Protein AF-A0A5S3SA98-F1 (afdb_monomer)

Solvent-accessible surface area (backbone atoms only — not comparable to full-atom values): 4426 Å² total; per-residue (Å²): 111,70,68,60,43,53,51,48,35,69,77,44,75,84,42,58,69,53,31,52,54,42,37,51,49,52,52,52,45,36,73,73,63,78,46,85,67,62,37,72,63,32,30,54,27,43,58,45,52,74,73,45,92,62,53,71,72,54,45,55,54,48,53,55,50,52,51,54,31,55,78,67,69,52,68,42,126

Structure (mmCIF, N/CA/C/O backbone):
data_AF-A0A5S3SA98-F1
#
_entry.id   AF-A0A5S3SA98-F1
#
loop_
_atom_site.group_PDB
_atom_site.id
_atom_site.type_symbol
_atom_site.label_atom_id
_atom_site.label_alt_id
_atom_site.label_comp_id
_atom_site.label_asym_id
_atom_site.label_entity_id
_atom_site.label_seq_id
_atom_site.pdbx_PDB_ins_code
_atom_site.Cartn_x
_atom_site.Cartn_y
_atom_site.Cartn_z
_atom_site.occupancy
_atom_site.B_iso_or_equiv
_atom_site.auth_seq_id
_atom_site.auth_comp_id
_atom_site.auth_asym_id
_atom_site.auth_atom_id
_a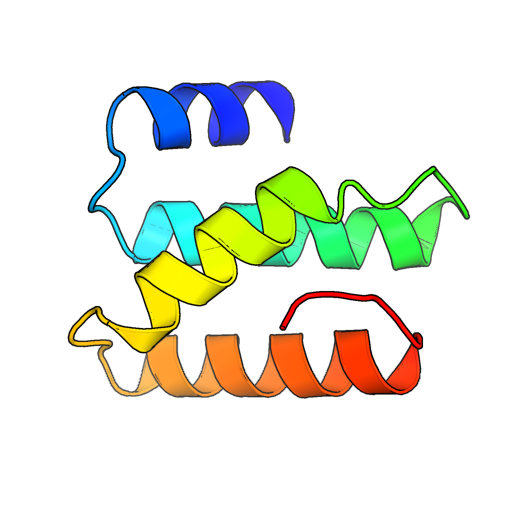tom_site.pdbx_PDB_model_num
ATOM 1 N N . ASP A 1 1 ? 9.641 8.504 4.939 1.00 66.69 1 ASP A N 1
ATOM 2 C CA . ASP A 1 1 ? 9.235 9.781 4.337 1.00 66.69 1 ASP A CA 1
ATOM 3 C C . ASP A 1 1 ? 8.296 9.574 3.158 1.00 66.69 1 ASP A C 1
ATOM 5 O O . ASP A 1 1 ? 8.684 8.926 2.191 1.00 66.69 1 ASP A O 1
ATOM 9 N N . ILE A 1 2 ? 7.048 10.043 3.239 1.00 77.69 2 ILE A N 1
ATOM 10 C CA . ILE A 1 2 ? 6.064 9.834 2.155 1.00 77.69 2 ILE A CA 1
ATOM 11 C C . ILE A 1 2 ? 6.461 10.584 0.897 1.00 77.69 2 ILE A C 1
ATOM 13 O O . ILE A 1 2 ? 6.218 10.092 -0.202 1.00 77.69 2 ILE A O 1
ATOM 17 N N . GLU A 1 3 ? 7.089 11.744 1.043 1.00 80.69 3 GLU A N 1
ATOM 18 C CA . GLU A 1 3 ? 7.501 12.566 -0.089 1.00 80.69 3 GLU A CA 1
ATOM 19 C C . GLU A 1 3 ? 8.597 11.871 -0.898 1.00 80.69 3 GLU A C 1
ATOM 21 O O . GLU A 1 3 ? 8.501 11.792 -2.122 1.00 80.69 3 GLU A O 1
ATOM 26 N N . ALA A 1 4 ? 9.573 11.257 -0.225 1.00 80.00 4 ALA A N 1
ATOM 27 C CA . ALA A 1 4 ? 10.608 10.457 -0.877 1.00 80.00 4 ALA A CA 1
ATOM 28 C C . ALA A 1 4 ? 10.028 9.222 -1.592 1.00 80.00 4 ALA A C 1
ATOM 30 O O . ALA A 1 4 ? 10.376 8.951 -2.740 1.00 80.00 4 ALA A O 1
ATOM 31 N N . ILE A 1 5 ? 9.096 8.499 -0.957 1.00 78.19 5 ILE A N 1
ATOM 32 C CA . ILE A 1 5 ? 8.462 7.314 -1.564 1.00 78.19 5 ILE A CA 1
ATOM 33 C C . ILE A 1 5 ? 7.539 7.724 -2.726 1.00 78.19 5 ILE A C 1
ATOM 35 O O . ILE A 1 5 ? 7.494 7.044 -3.748 1.00 78.19 5 ILE A O 1
ATOM 39 N N . SER A 1 6 ? 6.846 8.860 -2.618 1.00 79.62 6 SER A N 1
ATOM 40 C CA . SER A 1 6 ? 6.002 9.409 -3.688 1.00 79.62 6 SER A CA 1
ATOM 41 C C . SER A 1 6 ? 6.829 9.828 -4.902 1.00 79.62 6 SER A C 1
ATOM 43 O O . SER A 1 6 ? 6.417 9.594 -6.038 1.00 79.62 6 SER A O 1
ATOM 45 N N . GLN A 1 7 ? 8.006 10.417 -4.680 1.00 81.56 7 GLN A N 1
ATOM 46 C CA . GLN A 1 7 ? 8.958 10.724 -5.747 1.00 81.56 7 GLN A CA 1
ATOM 47 C C . GLN A 1 7 ? 9.521 9.446 -6.377 1.00 81.56 7 GLN A C 1
ATOM 49 O O . GLN A 1 7 ? 9.497 9.313 -7.600 1.00 81.56 7 GLN A O 1
ATOM 54 N N . ALA A 1 8 ? 9.923 8.464 -5.566 1.00 79.94 8 ALA A N 1
ATOM 55 C CA . ALA A 1 8 ? 10.377 7.166 -6.059 1.00 79.94 8 ALA A CA 1
ATOM 56 C C . ALA A 1 8 ? 9.297 6.457 -6.893 1.00 79.94 8 ALA A C 1
ATOM 58 O O . ALA A 1 8 ? 9.603 5.900 -7.941 1.00 79.94 8 ALA A O 1
ATOM 59 N N . PHE A 1 9 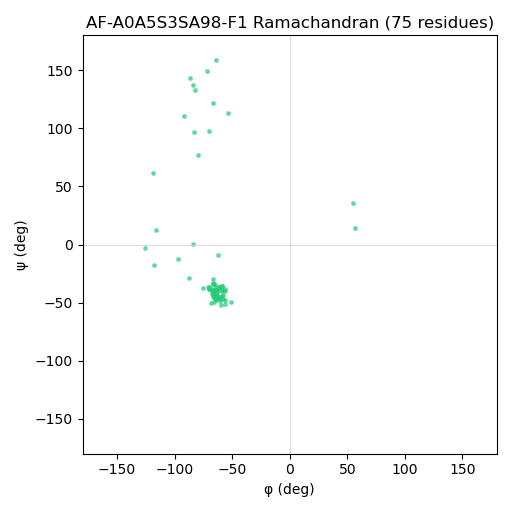? 8.026 6.538 -6.492 1.00 81.81 9 PHE A N 1
ATOM 60 C CA . PHE A 1 9 ? 6.904 5.981 -7.249 1.00 81.81 9 PHE A CA 1
ATOM 61 C C . PHE A 1 9 ? 6.690 6.680 -8.599 1.00 81.81 9 PHE A C 1
ATOM 63 O O . PHE A 1 9 ? 6.342 6.024 -9.577 1.00 81.81 9 PHE A O 1
ATOM 70 N N . ARG A 1 10 ? 6.940 7.995 -8.694 1.00 81.25 10 ARG A N 1
ATOM 71 C CA . ARG A 1 10 ? 6.901 8.715 -9.981 1.00 81.25 10 ARG A CA 1
ATOM 72 C C . ARG A 1 10 ? 8.021 8.275 -10.920 1.00 81.25 10 ARG A C 1
ATOM 74 O O . ARG A 1 10 ? 7.779 8.136 -12.113 1.00 81.25 10 ARG A O 1
ATOM 81 N N . VAL A 1 11 ? 9.221 8.045 -10.390 1.00 78.69 11 VAL A N 1
ATOM 82 C CA . VAL A 1 11 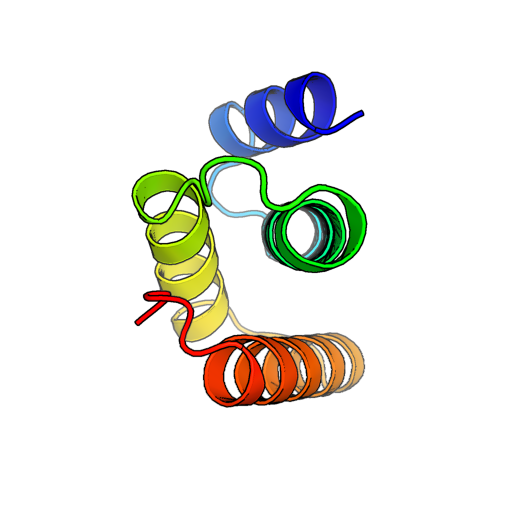? 10.384 7.601 -11.178 1.00 78.69 11 VAL A CA 1
ATOM 83 C C . VAL A 1 11 ? 10.265 6.119 -11.560 1.00 78.69 11 VAL A C 1
ATOM 85 O O . VAL A 1 11 ? 10.593 5.732 -12.677 1.00 78.69 11 VAL A O 1
ATOM 88 N N . MET A 1 12 ? 9.740 5.285 -10.659 1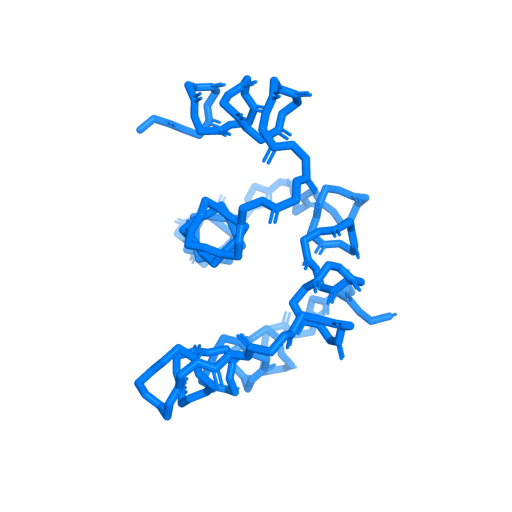.00 75.00 12 MET A N 1
ATOM 89 C CA . MET A 1 12 ? 9.608 3.832 -10.805 1.00 75.00 12 MET A CA 1
ATOM 90 C C . MET A 1 12 ? 8.141 3.386 -10.755 1.00 75.00 12 MET A C 1
ATOM 92 O O . MET A 1 12 ? 7.725 2.591 -9.912 1.00 75.00 12 MET A O 1
ATOM 96 N N . GLN A 1 13 ? 7.360 3.873 -11.717 1.00 68.50 13 GLN A N 1
ATOM 97 C CA . GLN A 1 13 ? 5.904 3.680 -11.812 1.00 68.50 13 GLN A CA 1
ATOM 98 C C . GLN A 1 13 ? 5.414 2.228 -11.976 1.00 68.50 13 GLN A C 1
ATOM 100 O O . GLN A 1 13 ? 4.213 1.987 -11.903 1.00 68.50 13 GLN A O 1
ATOM 105 N N . ASN A 1 14 ? 6.314 1.266 -12.209 1.00 77.06 14 ASN A N 1
ATOM 106 C CA . ASN A 1 14 ? 5.985 -0.153 -12.390 1.00 77.06 14 ASN A CA 1
ATOM 107 C C . ASN A 1 14 ? 6.574 -1.055 -11.295 1.00 77.06 14 ASN A C 1
ATOM 109 O O . ASN A 1 14 ? 6.582 -2.271 -11.459 1.00 77.06 14 ASN A O 1
ATOM 113 N N . ASN A 1 15 ? 7.084 -0.487 -10.197 1.00 87.31 15 ASN A N 1
ATOM 114 C CA . ASN A 1 15 ? 7.646 -1.271 -9.099 1.00 87.31 15 ASN A CA 1
ATOM 115 C C . ASN A 1 15 ? 6.571 -1.569 -8.030 1.00 87.31 15 ASN A C 1
ATOM 117 O O . ASN A 1 15 ? 6.169 -0.649 -7.304 1.00 87.31 15 ASN A O 1
ATOM 121 N N . PRO A 1 16 ? 6.121 -2.832 -7.883 1.00 88.25 16 PRO A N 1
ATOM 122 C CA . PRO A 1 16 ? 5.064 -3.182 -6.936 1.00 88.25 16 PRO A CA 1
ATOM 123 C C . PRO A 1 16 ? 5.484 -2.960 -5.478 1.00 88.25 16 PRO A C 1
ATOM 125 O O . PRO A 1 16 ? 4.692 -2.484 -4.670 1.00 88.25 16 PRO A O 1
ATOM 128 N N . SER A 1 17 ? 6.756 -3.196 -5.144 1.00 89.81 17 SER A N 1
ATOM 129 C CA . SER A 1 17 ? 7.290 -2.992 -3.792 1.00 89.81 17 SER A CA 1
ATOM 130 C C . SER A 1 17 ? 7.207 -1.527 -3.355 1.00 89.81 17 SER A C 1
ATOM 132 O O . SER A 1 17 ? 6.857 -1.231 -2.211 1.00 89.81 17 SER A O 1
ATOM 134 N N . ILE A 1 18 ? 7.495 -0.591 -4.268 1.00 89.69 18 ILE A N 1
ATOM 135 C CA . ILE A 1 18 ? 7.397 0.850 -3.986 1.00 89.69 18 ILE A CA 1
ATOM 136 C C . ILE A 1 18 ? 5.932 1.245 -3.783 1.00 89.69 18 ILE A C 1
ATOM 138 O O . ILE A 1 18 ? 5.618 1.968 -2.840 1.00 89.69 18 ILE A O 1
ATOM 142 N N . ALA A 1 19 ? 5.030 0.727 -4.615 1.00 91.25 19 ALA A N 1
ATOM 143 C CA . ALA A 1 19 ? 3.600 1.003 -4.517 1.00 91.25 19 ALA A CA 1
ATOM 144 C C . ALA A 1 19 ? 2.969 0.455 -3.234 1.00 91.25 19 ALA A C 1
ATOM 146 O O . ALA A 1 19 ? 2.170 1.146 -2.606 1.00 91.25 19 ALA A O 1
ATOM 147 N N . LEU A 1 20 ? 3.365 -0.746 -2.807 1.00 91.69 20 LEU A N 1
ATOM 148 C CA . LEU A 1 20 ? 2.959 -1.340 -1.530 1.00 91.69 20 LEU A CA 1
ATOM 149 C C . LEU A 1 20 ? 3.394 -0.482 -0.348 1.00 91.69 20 LEU A C 1
ATOM 151 O O . LEU A 1 20 ? 2.593 -0.178 0.537 1.00 91.69 20 LEU A O 1
ATOM 155 N N . ASN A 1 21 ? 4.659 -0.066 -0.342 1.00 92.06 21 ASN A N 1
ATOM 156 C CA . ASN A 1 21 ? 5.194 0.770 0.726 1.00 92.06 21 ASN A CA 1
ATOM 157 C C . ASN A 1 21 ? 4.525 2.150 0.751 1.00 92.06 21 ASN A C 1
ATOM 159 O O . ASN A 1 21 ? 4.216 2.662 1.829 1.00 92.06 21 ASN A O 1
ATOM 163 N N . LEU A 1 22 ? 4.244 2.727 -0.420 1.00 91.00 22 LEU A N 1
ATOM 164 C CA . LEU A 1 22 ? 3.536 3.998 -0.532 1.00 91.00 22 LEU A CA 1
ATOM 165 C C . LEU A 1 22 ? 2.095 3.886 -0.029 1.00 91.00 22 LEU A C 1
ATOM 167 O O . LEU A 1 22 ? 1.686 4.681 0.816 1.00 91.00 22 LEU A O 1
ATOM 171 N N . LEU A 1 23 ? 1.354 2.872 -0.482 1.00 91.31 23 LEU A N 1
ATOM 172 C CA . LEU A 1 23 ? -0.017 2.614 -0.046 1.00 91.31 23 LEU A CA 1
ATOM 173 C C . LEU A 1 23 ? -0.082 2.396 1.469 1.00 91.31 23 LEU A C 1
ATOM 175 O O . LEU A 1 23 ? -0.910 3.009 2.141 1.00 91.31 23 LEU A O 1
ATOM 179 N N . LYS A 1 24 ? 0.846 1.609 2.028 1.00 91.88 24 LYS A N 1
ATOM 180 C CA . LYS A 1 24 ? 0.965 1.419 3.479 1.00 91.88 24 LYS A CA 1
ATOM 181 C C . LYS A 1 24 ? 1.152 2.742 4.210 1.00 91.88 24 LYS A C 1
ATOM 183 O O . LYS A 1 24 ? 0.490 2.977 5.216 1.00 91.88 24 LYS A O 1
ATOM 188 N N . CYS A 1 25 ? 2.054 3.596 3.737 1.00 90.44 25 CYS A N 1
ATOM 189 C CA . CYS A 1 25 ? 2.294 4.889 4.364 1.00 90.44 25 CYS A CA 1
ATOM 190 C C . CYS A 1 25 ? 1.069 5.813 4.310 1.00 90.44 25 CYS A C 1
ATOM 192 O O . CYS A 1 25 ? 0.805 6.510 5.288 1.00 90.44 25 CYS A O 1
ATOM 194 N N . LEU A 1 26 ? 0.327 5.818 3.199 1.00 89.38 26 LEU A N 1
ATOM 195 C CA . LEU A 1 26 ? -0.896 6.612 3.054 1.00 89.38 26 LEU A CA 1
ATOM 196 C C . LEU A 1 26 ? -1.975 6.168 4.052 1.00 89.38 26 LEU A C 1
ATOM 198 O O . LEU A 1 26 ? -2.569 7.007 4.729 1.00 89.38 26 LEU A O 1
ATOM 202 N N . VAL A 1 27 ? -2.175 4.856 4.192 1.00 89.25 27 VAL A N 1
ATOM 203 C CA . VAL A 1 27 ? -3.126 4.280 5.154 1.00 89.25 27 VAL A CA 1
ATOM 204 C C . VAL A 1 27 ? -2.685 4.546 6.603 1.00 89.25 27 VAL A C 1
ATOM 206 O O . VAL A 1 27 ? -3.490 4.983 7.423 1.00 89.25 27 VAL A O 1
ATOM 209 N N . ASP A 1 28 ? -1.400 4.362 6.926 1.00 88.75 28 ASP A N 1
ATOM 210 C CA . ASP A 1 28 ? -0.860 4.591 8.280 1.00 88.75 28 ASP A CA 1
ATOM 211 C C . ASP A 1 28 ? -0.976 6.062 8.712 1.00 88.75 28 ASP A C 1
ATOM 213 O O . ASP A 1 28 ? -1.351 6.347 9.852 1.00 88.75 28 ASP A O 1
ATOM 217 N N . LYS A 1 29 ? -0.724 7.007 7.792 1.00 84.50 29 LYS A N 1
ATOM 218 C CA . LYS A 1 29 ? -0.918 8.441 8.057 1.00 84.50 29 LYS A CA 1
ATOM 219 C C . LYS A 1 29 ? -2.375 8.783 8.333 1.00 84.50 29 LYS A C 1
ATOM 221 O O . LYS A 1 29 ? -2.648 9.496 9.297 1.00 84.50 29 LYS A O 1
ATOM 226 N N . SER A 1 30 ? -3.292 8.250 7.526 1.00 83.44 30 SER A N 1
ATOM 227 C CA . SER A 1 30 ? -4.725 8.456 7.739 1.00 83.44 30 SER A CA 1
ATOM 228 C C . SER A 1 30 ? -5.163 7.946 9.117 1.00 83.44 30 SER A C 1
ATOM 230 O O . SER A 1 30 ? -5.960 8.596 9.789 1.00 83.44 30 SER A O 1
ATOM 232 N N . LYS A 1 31 ? -4.563 6.846 9.596 1.00 77.62 31 LYS A N 1
ATOM 233 C CA . LYS A 1 31 ? -4.862 6.264 10.912 1.00 77.62 31 LYS A CA 1
ATOM 234 C C . LYS A 1 31 ? -4.363 7.123 12.072 1.00 77.62 31 LYS A C 1
ATOM 236 O O . LYS A 1 31 ? -5.025 7.188 13.103 1.00 77.62 31 LYS A O 1
ATOM 241 N N . LYS A 1 32 ? -3.183 7.733 11.936 1.00 70.69 32 LYS A N 1
ATOM 242 C CA . LYS A 1 32 ? -2.513 8.436 13.041 1.00 70.69 32 LYS A CA 1
ATOM 243 C C . LYS A 1 32 ? -2.912 9.899 13.200 1.00 70.69 32 LYS A C 1
A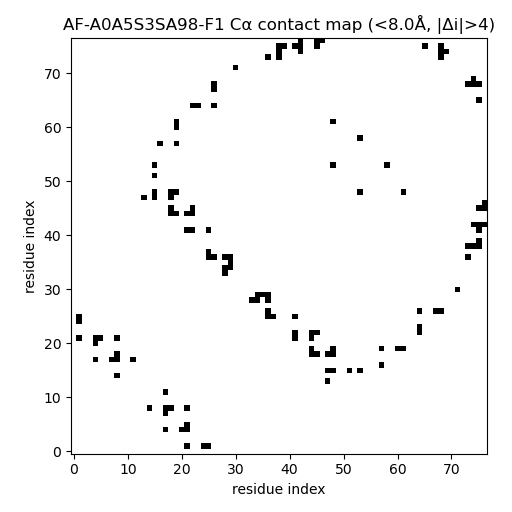TOM 245 O O . LYS A 1 32 ? -2.819 10.396 14.314 1.00 70.69 32 LYS A O 1
ATOM 250 N N . HIS A 1 33 ? -3.309 10.585 12.128 1.00 59.56 33 HIS A N 1
ATOM 251 C CA . HIS A 1 33 ? -3.403 12.049 12.165 1.00 59.56 33 HIS A CA 1
ATOM 252 C C . HIS A 1 33 ? -4.750 12.652 11.758 1.00 59.56 33 HIS A C 1
ATOM 254 O O . HIS A 1 33 ? -4.880 13.868 11.829 1.00 59.56 33 HIS A O 1
ATOM 26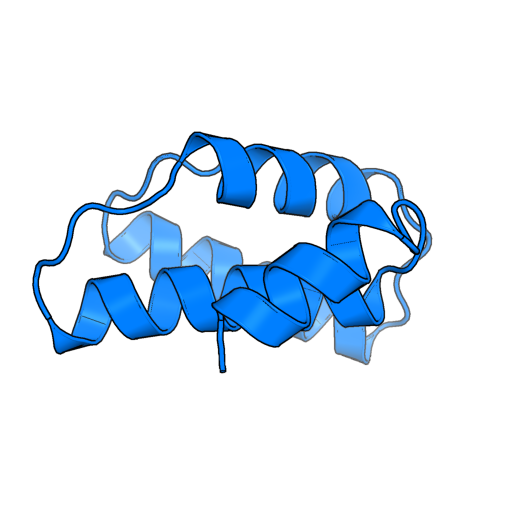0 N N . GLY A 1 34 ? -5.748 11.867 11.329 1.00 58.25 34 GLY A N 1
ATOM 261 C CA . GLY A 1 34 ? -6.976 12.446 10.749 1.00 58.25 34 GLY A CA 1
ATOM 262 C C . GLY A 1 34 ? -6.696 13.354 9.538 1.00 58.25 34 GLY A C 1
ATOM 263 O O . GLY A 1 34 ? -7.553 14.125 9.120 1.00 58.25 34 GLY A O 1
ATOM 264 N N . ASP A 1 35 ? -5.473 13.270 9.007 1.00 64.56 35 ASP A N 1
ATOM 265 C CA . ASP A 1 35 ? -4.953 14.080 7.920 1.00 64.56 35 ASP A CA 1
ATOM 266 C C . ASP A 1 35 ? -5.619 13.650 6.612 1.00 64.56 35 ASP A C 1
ATOM 268 O O . ASP A 1 35 ? -5.974 12.475 6.442 1.00 64.56 35 ASP A O 1
ATOM 272 N N . SER A 1 36 ? -5.777 14.594 5.684 1.00 71.50 36 SER A N 1
ATOM 273 C CA . SER A 1 36 ? -6.455 14.364 4.410 1.00 71.50 36 SER A CA 1
ATOM 274 C C . SER A 1 36 ? -5.842 13.173 3.673 1.00 71.50 36 SER A C 1
ATOM 276 O O . SER A 1 36 ? -4.694 13.199 3.221 1.00 71.50 36 SER A O 1
ATOM 278 N N . PHE A 1 37 ? -6.629 12.107 3.537 1.00 83.50 37 PHE A N 1
ATOM 279 C CA . PHE A 1 37 ? -6.213 10.913 2.821 1.00 83.50 37 PHE A CA 1
ATOM 280 C C . PHE A 1 37 ? -6.045 11.226 1.331 1.00 83.50 37 PHE A C 1
ATOM 282 O O . PHE A 1 37 ? -6.984 11.654 0.661 1.00 83.50 37 PHE A O 1
ATOM 289 N N . ASN A 1 38 ? -4.847 10.993 0.790 1.00 87.31 38 ASN A N 1
ATOM 290 C CA . ASN A 1 38 ? -4.579 11.212 -0.630 1.00 87.31 38 ASN A CA 1
ATOM 291 C C . ASN A 1 38 ? -5.111 10.038 -1.469 1.00 87.31 38 ASN A C 1
ATOM 293 O O . ASN A 1 38 ? -4.350 9.170 -1.914 1.00 87.31 38 ASN A O 1
ATOM 297 N N . SER A 1 39 ? -6.428 10.023 -1.675 1.00 86.38 39 SER A N 1
ATOM 298 C CA . SER A 1 39 ? -7.157 8.996 -2.430 1.00 86.38 39 SER A CA 1
ATOM 299 C C . SER A 1 39 ? -6.627 8.830 -3.854 1.00 86.38 39 SER A C 1
ATOM 301 O O . SER A 1 39 ? -6.452 7.707 -4.318 1.00 86.38 39 SER A O 1
ATOM 303 N N . LEU A 1 40 ? -6.249 9.924 -4.524 1.00 88.25 40 LEU A N 1
ATOM 304 C CA . LEU A 1 40 ? -5.698 9.879 -5.882 1.00 88.25 40 LEU A CA 1
ATOM 305 C C . LEU A 1 40 ? -4.399 9.064 -5.958 1.00 88.25 40 LEU A C 1
ATOM 307 O O . LEU A 1 40 ? -4.215 8.249 -6.866 1.00 88.25 40 LEU A O 1
ATOM 311 N N . LEU A 1 41 ? -3.468 9.294 -5.029 1.00 88.00 41 LEU A N 1
ATOM 312 C CA . LEU A 1 41 ? -2.200 8.565 -5.003 1.00 88.00 41 LEU A CA 1
ATOM 313 C C . LEU A 1 41 ? -2.408 7.109 -4.571 1.00 88.00 41 LEU A 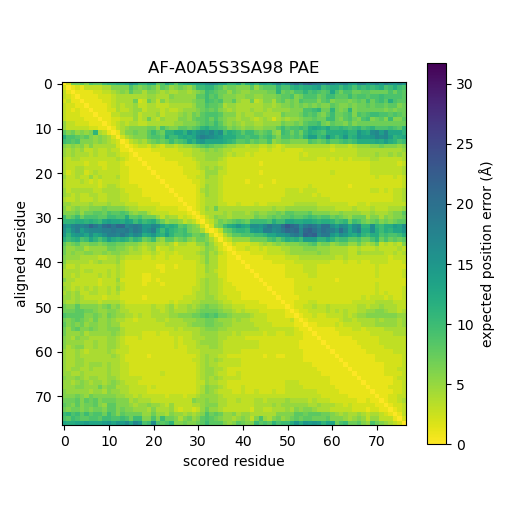C 1
ATOM 315 O O . LEU A 1 41 ? -1.779 6.206 -5.128 1.00 88.00 41 LEU A O 1
ATOM 319 N N . ALA A 1 42 ? -3.330 6.878 -3.639 1.00 90.69 42 ALA A N 1
ATOM 320 C CA . ALA A 1 42 ? -3.677 5.547 -3.170 1.00 90.69 42 ALA A CA 1
ATOM 321 C C . ALA A 1 42 ? -4.317 4.696 -4.285 1.00 90.69 42 ALA A C 1
ATOM 323 O O . ALA A 1 42 ? -3.877 3.570 -4.515 1.00 90.69 42 ALA A O 1
ATOM 324 N N . GLN A 1 43 ? -5.243 5.262 -5.067 1.00 91.62 43 GLN A N 1
ATOM 325 C CA . GLN A 1 43 ? -5.844 4.621 -6.244 1.00 91.62 43 GLN A CA 1
ATOM 326 C C . GLN A 1 43 ? -4.812 4.284 -7.328 1.00 91.62 43 GLN A C 1
ATOM 328 O O . GLN A 1 43 ? -4.907 3.244 -7.982 1.00 91.62 43 GLN A O 1
ATOM 333 N N . LYS A 1 44 ? -3.796 5.133 -7.535 1.00 90.56 44 LYS A N 1
ATOM 334 C CA . LYS A 1 44 ? -2.693 4.821 -8.464 1.00 90.56 44 LYS A CA 1
ATOM 335 C C . LYS A 1 44 ? -1.883 3.616 -7.990 1.00 90.56 44 LYS A C 1
ATOM 337 O O . LYS A 1 44 ? -1.587 2.738 -8.800 1.00 90.56 44 LYS A O 1
ATOM 342 N N . CYS A 1 45 ? -1.565 3.555 -6.696 1.00 91.75 45 CYS A N 1
ATOM 343 C CA . CYS A 1 45 ? -0.884 2.403 -6.106 1.00 91.75 45 CYS A CA 1
ATOM 344 C C . CYS A 1 45 ? -1.747 1.143 -6.227 1.00 91.75 45 CYS A C 1
ATOM 346 O O . CYS A 1 45 ? -1.262 0.121 -6.699 1.00 91.75 45 CYS A O 1
ATOM 348 N N . PHE A 1 46 ? -3.038 1.237 -5.899 1.00 92.94 46 PHE A N 1
ATOM 349 C CA . PHE A 1 46 ? -4.001 0.143 -6.024 1.00 92.94 46 PHE A CA 1
ATOM 350 C C . PHE A 1 46 ? -4.061 -0.416 -7.448 1.00 92.94 46 PHE A C 1
ATOM 352 O O . PHE A 1 46 ? -3.910 -1.619 -7.650 1.00 92.94 46 PHE A O 1
ATOM 359 N N . LYS A 1 47 ? -4.224 0.454 -8.454 1.00 92.06 47 LYS A N 1
ATOM 360 C CA . LYS A 1 47 ? -4.275 0.044 -9.865 1.00 92.06 47 LYS A CA 1
ATOM 361 C C . LYS A 1 47 ? -2.994 -0.652 -10.310 1.00 92.06 47 LYS A C 1
ATOM 363 O O . LYS A 1 47 ? -3.080 -1.579 -11.109 1.00 92.06 47 LYS A O 1
ATOM 368 N N . LEU A 1 48 ? -1.829 -0.222 -9.817 1.00 91.75 48 LEU A N 1
ATOM 369 C CA . LEU A 1 48 ? -0.570 -0.907 -10.100 1.00 91.75 48 LEU A CA 1
ATOM 370 C C . LEU A 1 48 ? -0.518 -2.280 -9.428 1.00 91.75 48 LEU A C 1
ATOM 372 O O . LEU A 1 48 ? -0.271 -3.270 -10.102 1.00 91.75 48 LEU A O 1
ATOM 376 N N . LEU A 1 49 ? -0.807 -2.355 -8.133 1.00 92.25 49 LEU A N 1
ATOM 377 C CA . LEU A 1 49 ? -0.739 -3.608 -7.380 1.00 92.25 49 LEU A CA 1
ATOM 378 C C . LEU A 1 49 ? -1.721 -4.657 -7.904 1.00 92.25 49 LEU A C 1
ATOM 380 O O . LEU A 1 49 ? -1.361 -5.821 -8.013 1.00 92.25 49 LEU A O 1
ATOM 384 N N . LYS A 1 50 ? -2.916 -4.237 -8.330 1.00 92.56 50 LYS A N 1
ATOM 385 C CA . LYS A 1 50 ? -3.929 -5.125 -8.912 1.00 92.56 50 LYS A CA 1
ATOM 386 C C . LYS A 1 50 ? -3.525 -5.719 -10.269 1.00 92.56 50 LYS A C 1
ATOM 388 O O . LYS A 1 50 ? -3.992 -6.799 -10.609 1.00 92.56 50 LYS A O 1
ATOM 393 N N . LYS A 1 51 ? -2.704 -5.015 -11.060 1.00 91.44 51 LYS A N 1
ATOM 394 C CA . LYS A 1 51 ? -2.246 -5.480 -12.386 1.00 91.44 51 LYS A CA 1
ATOM 395 C C . LYS A 1 51 ? -0.865 -6.143 -12.356 1.00 91.44 51 LYS A C 1
ATOM 397 O O . LYS A 1 51 ? -0.442 -6.699 -13.365 1.00 91.44 51 LYS A O 1
ATOM 402 N N . SER A 1 52 ? -0.135 -6.017 -11.251 1.00 90.00 52 SER A N 1
ATOM 403 C CA . SER A 1 52 ? 1.223 -6.533 -11.117 1.00 90.00 52 SER A CA 1
ATOM 404 C C . SER A 1 52 ? 1.223 -7.994 -10.660 1.00 90.00 52 SER A C 1
ATOM 406 O O . SER A 1 52 ? 0.412 -8.361 -9.813 1.00 90.00 52 SER A O 1
ATOM 408 N N . PRO A 1 53 ? 2.158 -8.827 -11.153 1.00 89.31 53 PRO A N 1
ATOM 409 C CA . PRO A 1 53 ? 2.398 -10.146 -10.580 1.00 89.31 53 PRO A CA 1
ATOM 410 C C . PRO A 1 53 ? 3.051 -9.970 -9.203 1.00 89.31 53 PRO A C 1
ATOM 412 O O . PRO A 1 53 ? 4.249 -9.706 -9.096 1.00 89.31 53 PRO A O 1
ATOM 415 N N . LEU A 1 54 ? 2.241 -10.042 -8.149 1.00 91.06 54 LEU A N 1
ATOM 416 C CA . LEU A 1 54 ? 2.710 -9.957 -6.770 1.00 91.06 54 LEU A CA 1
ATOM 417 C C . LEU A 1 54 ? 3.184 -11.335 -6.300 1.00 91.06 54 LEU A C 1
ATOM 419 O O . LEU A 1 54 ? 2.522 -12.341 -6.540 1.00 91.06 54 LEU A O 1
ATOM 423 N N . ALA A 1 55 ? 4.312 -11.371 -5.591 1.00 92.56 55 ALA A N 1
ATOM 424 C CA . ALA A 1 55 ? 4.681 -12.541 -4.800 1.00 92.56 55 ALA A CA 1
ATOM 425 C C . ALA A 1 55 ? 3.659 -12.760 -3.669 1.00 92.56 55 ALA A C 1
ATOM 427 O O . ALA A 1 55 ? 2.992 -11.812 -3.253 1.00 92.56 55 ALA A O 1
ATOM 428 N N . GLU A 1 56 ? 3.579 -13.978 -3.133 1.00 92.12 56 GLU A N 1
ATOM 429 C CA . GLU A 1 56 ? 2.625 -14.350 -2.076 1.00 92.12 56 GLU A CA 1
ATOM 430 C C . GLU A 1 56 ? 2.654 -13.374 -0.887 1.00 92.12 56 GLU A C 1
ATOM 432 O O . GLU A 1 56 ? 1.629 -12.785 -0.546 1.00 92.12 56 GLU A O 1
ATOM 437 N N . GLU A 1 57 ? 3.848 -13.069 -0.364 1.00 91.81 57 GLU A N 1
ATOM 438 C CA . GLU A 1 57 ? 4.026 -12.095 0.724 1.00 91.81 57 GLU A CA 1
ATOM 439 C C . GLU A 1 57 ? 3.492 -10.698 0.352 1.00 91.81 57 GLU A C 1
ATOM 441 O O . GLU A 1 57 ? 2.873 -10.003 1.161 1.00 91.81 57 GLU A O 1
ATOM 446 N N . GLN A 1 58 ? 3.718 -10.265 -0.890 1.00 92.31 58 GLN A N 1
ATOM 447 C CA . GLN A 1 58 ? 3.256 -8.964 -1.371 1.00 92.31 58 GLN A CA 1
ATOM 448 C C . GLN A 1 58 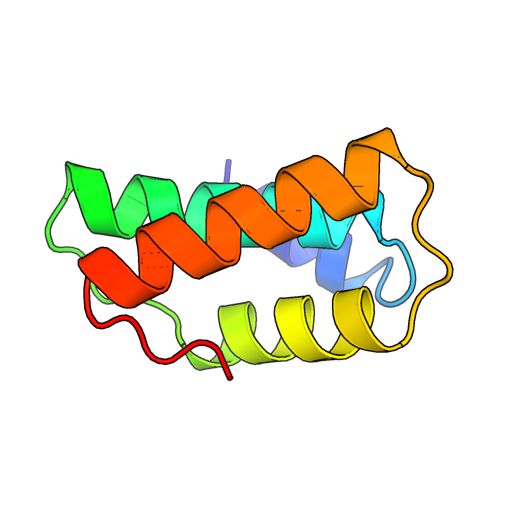? 1.737 -8.921 -1.521 1.00 92.31 58 GLN A C 1
ATOM 450 O O . GLN A 1 58 ? 1.123 -7.908 -1.181 1.00 92.31 58 GLN A O 1
ATOM 455 N N . SER A 1 59 ? 1.139 -10.019 -1.979 1.00 93.75 59 SER A N 1
ATOM 456 C CA . SER A 1 59 ? -0.308 -10.173 -2.087 1.00 93.75 59 SER A CA 1
ATOM 457 C C . SER A 1 59 ? -0.964 -10.158 -0.707 1.00 93.75 59 SER A C 1
ATOM 459 O O . SER A 1 59 ? -1.898 -9.391 -0.488 1.00 93.75 59 SER A O 1
ATOM 461 N N . GLU A 1 60 ? -0.428 -10.904 0.263 1.00 95.00 60 GLU A N 1
ATOM 462 C CA . GLU A 1 60 ? -0.913 -10.884 1.650 1.00 95.00 60 GLU A CA 1
ATOM 463 C C . GLU A 1 60 ? -0.851 -9.485 2.271 1.00 95.00 60 GLU A C 1
ATOM 465 O O . GLU A 1 60 ? -1.774 -9.045 2.961 1.00 95.00 60 GLU A O 1
ATOM 470 N N . ARG A 1 61 ? 0.252 -8.764 2.044 1.00 94.19 61 ARG A N 1
ATOM 471 C CA . ARG A 1 61 ? 0.407 -7.388 2.533 1.00 94.19 61 ARG A CA 1
ATOM 472 C C . ARG A 1 61 ? -0.581 -6.445 1.864 1.00 94.19 61 ARG A C 1
ATOM 474 O O . ARG A 1 61 ? -1.101 -5.558 2.535 1.00 94.19 61 ARG A O 1
ATOM 481 N N . PHE A 1 62 ? -0.832 -6.622 0.571 1.00 94.81 62 PHE A N 1
ATOM 482 C CA . PHE A 1 62 ? -1.814 -5.829 -0.152 1.00 94.81 62 PHE A CA 1
ATOM 483 C C . PHE A 1 62 ? -3.223 -6.061 0.396 1.00 94.81 62 PHE A C 1
ATOM 485 O O . PHE A 1 62 ? -3.901 -5.091 0.724 1.00 94.81 62 PHE A O 1
ATOM 492 N N . ASP A 1 63 ? -3.623 -7.316 0.586 1.00 94.56 63 ASP A N 1
ATOM 493 C CA . ASP A 1 63 ? -4.950 -7.681 1.088 1.00 94.56 6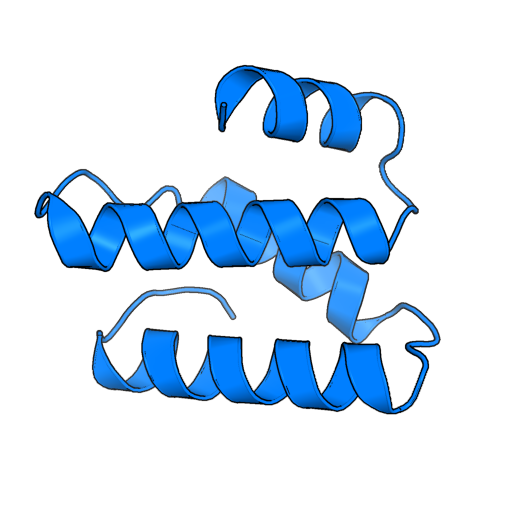3 ASP A CA 1
ATOM 494 C C . ASP A 1 63 ? -5.208 -7.102 2.491 1.00 94.56 63 ASP A C 1
ATOM 496 O O . ASP A 1 63 ? -6.201 -6.405 2.719 1.00 94.56 63 ASP A O 1
ATOM 500 N N . LYS A 1 64 ? -4.222 -7.227 3.393 1.00 94.31 64 LYS A N 1
ATOM 501 C CA . LYS A 1 64 ? -4.256 -6.600 4.729 1.00 94.31 64 LYS A CA 1
ATOM 502 C C . LYS A 1 64 ? -4.442 -5.081 4.653 1.00 94.31 64 LYS A C 1
ATOM 504 O O . LYS A 1 64 ? -5.179 -4.512 5.456 1.00 94.31 64 LYS A O 1
ATOM 509 N N . LEU A 1 65 ? -3.796 -4.403 3.699 1.00 93.25 65 LEU A N 1
ATOM 510 C CA . LEU A 1 65 ? -3.967 -2.958 3.509 1.00 93.25 65 LEU A CA 1
ATOM 511 C C . LEU A 1 65 ? -5.374 -2.597 3.025 1.00 93.25 65 LEU A C 1
ATOM 513 O O . LEU A 1 65 ? -5.924 -1.599 3.491 1.00 93.25 65 LEU A O 1
ATOM 517 N N . LEU A 1 66 ? -5.959 -3.394 2.125 1.00 92.56 66 LEU A N 1
ATOM 518 C CA . LEU A 1 66 ? -7.331 -3.191 1.649 1.00 92.56 66 LEU A CA 1
ATOM 519 C C . LEU A 1 66 ? -8.344 -3.370 2.777 1.00 92.56 66 LEU A C 1
ATOM 521 O O . LEU A 1 66 ? -9.269 -2.565 2.894 1.00 92.56 66 LEU A O 1
ATOM 525 N N . GLN A 1 67 ? -8.147 -4.378 3.628 1.00 93.31 67 GLN A N 1
ATOM 526 C CA . GLN A 1 67 ? -8.990 -4.601 4.797 1.00 93.31 67 GLN A CA 1
ATOM 527 C C . GLN A 1 67 ? -8.959 -3.389 5.736 1.00 93.31 67 GLN A C 1
ATOM 529 O O . GLN A 1 67 ? -10.014 -2.824 6.023 1.00 93.31 67 GLN A O 1
ATOM 534 N N . ILE A 1 68 ? -7.765 -2.926 6.125 1.00 91.62 68 ILE A N 1
ATOM 535 C CA . ILE A 1 68 ? -7.607 -1.768 7.021 1.00 91.62 68 ILE A CA 1
ATOM 536 C C . ILE A 1 68 ? -8.274 -0.526 6.426 1.00 91.62 68 ILE A C 1
ATOM 538 O O . ILE A 1 68 ? -9.011 0.191 7.100 1.00 91.62 68 ILE A O 1
ATOM 542 N N . ALA A 1 69 ? -8.024 -0.257 5.150 1.00 89.94 69 ALA A N 1
ATOM 543 C CA . ALA A 1 69 ? -8.583 0.908 4.491 1.00 89.94 69 ALA A CA 1
ATOM 544 C C . ALA A 1 69 ? -10.114 0.826 4.350 1.00 89.94 69 ALA A C 1
ATOM 546 O O . ALA A 1 69 ? -10.783 1.845 4.508 1.00 89.94 69 ALA A O 1
ATOM 547 N N . LYS A 1 70 ? -10.685 -0.369 4.156 1.00 90.44 70 LYS A N 1
ATOM 548 C CA . LYS A 1 70 ? -12.139 -0.593 4.190 1.00 90.44 70 LYS A CA 1
ATOM 549 C C . LYS A 1 70 ? -12.725 -0.338 5.580 1.00 90.44 70 LYS A C 1
ATOM 551 O O . LYS A 1 70 ? -13.746 0.338 5.681 1.00 90.44 70 LYS A O 1
ATOM 556 N N . GLU A 1 71 ? -12.085 -0.834 6.639 1.00 90.62 71 GLU A N 1
ATOM 557 C CA . GLU A 1 71 ? -12.492 -0.570 8.030 1.00 90.62 71 GLU A CA 1
ATOM 558 C C . GLU A 1 71 ? -12.484 0.931 8.344 1.00 90.62 71 GLU A C 1
ATOM 560 O O . GLU A 1 71 ? -13.366 1.442 9.032 1.00 90.62 71 GLU A O 1
ATOM 565 N N . MET A 1 72 ? -11.527 1.653 7.764 1.00 88.06 72 MET A N 1
ATOM 566 C CA . MET A 1 72 ? -11.389 3.102 7.881 1.00 88.06 72 MET A CA 1
ATOM 567 C C . MET A 1 72 ? -12.252 3.904 6.892 1.00 88.06 72 MET A C 1
ATOM 569 O O . MET A 1 72 ? -12.205 5.132 6.915 1.00 88.06 72 MET A O 1
ATOM 573 N N . LYS A 1 73 ? -13.037 3.239 6.031 1.00 88.31 73 LYS A N 1
ATOM 574 C CA . LYS A 1 73 ? -13.846 3.860 4.964 1.00 88.31 73 LYS A CA 1
ATOM 575 C C . LYS A 1 73 ? -13.031 4.757 4.016 1.00 88.31 73 LYS A C 1
ATOM 577 O O . LYS A 1 73 ? -13.518 5.787 3.559 1.00 88.31 73 LYS A O 1
ATOM 582 N N . LEU A 1 74 ? -11.791 4.370 3.723 1.00 86.19 74 LEU A N 1
ATOM 583 C CA . LEU A 1 74 ? -10.920 5.073 2.782 1.00 86.19 74 LEU A CA 1
ATOM 584 C C . LEU A 1 74 ? -11.242 4.668 1.342 1.00 86.19 74 LEU A C 1
ATOM 586 O O . LEU A 1 74 ? -11.327 3.484 1.014 1.00 86.19 74 LEU A O 1
ATOM 590 N N . GLU A 1 75 ? -11.357 5.657 0.460 1.00 84.19 75 GLU A N 1
ATOM 591 C CA . GLU A 1 75 ? -11.603 5.442 -0.967 1.00 84.19 75 GLU A CA 1
ATOM 592 C C . GLU A 1 75 ? -10.289 5.148 -1.709 1.00 84.19 75 GLU A C 1
ATOM 594 O O . GLU A 1 75 ? -9.529 6.050 -2.068 1.00 84.19 75 GLU A O 1
ATOM 599 N N . ILE A 1 76 ? -10.005 3.860 -1.913 1.00 81.88 76 ILE A N 1
ATOM 600 C CA . ILE A 1 76 ? -8.776 3.343 -2.556 1.00 81.88 76 ILE A CA 1
ATOM 601 C C . ILE A 1 76 ? -9.007 2.564 -3.849 1.00 81.88 76 ILE A C 1
ATOM 603 O O . ILE A 1 76 ? -8.056 2.362 -4.607 1.00 81.88 76 ILE A O 1
ATOM 607 N N . SER A 1 77 ? -10.239 2.121 -4.086 1.00 74.94 77 SER A N 1
ATOM 608 C CA . SER A 1 77 ? -10.657 1.314 -5.238 1.00 74.94 77 SER A CA 1
ATOM 609 C C . SER A 1 77 ? -11.488 2.117 -6.221 1.00 74.94 77 SER A C 1
ATOM 611 O O . SER A 1 77 ? -12.351 2.876 -5.733 1.00 74.94 77 SER A O 1
#

Foldseek 3Di:
DLVVLLVVCVVVVQDLVSLLVNLVVLLVCCVPPVDDRPLVSLLSSVVNNVPDPDDPVSVVSVVVSVVSCVVVVHNRD

pLDDT: mean 85.99, std 8.35, range [58.25, 95.0]

Sequence (77 aa):
DIEAISQAFRVMQNNPSIALNLLKCLVDKSKKHGDSFNSLLAQKCFKLLKKSPLAEEQSERFDKLLQIAKEMKLEIS

Mean predicted aligned error: 4.56 Å

Secondary structure (DSSP, 8-state):
-HHHHHHHHHH-TT-HHHHHHHHHHHHHHHHHH-----HHHHHHHHHHHHHS---HHHHHHHHHHHHHHHHTT----

Nearest PDB structures (foldseek):
  5an3-assembly1_A  TM=6.210E-01  e=2.551E+00  Saccharomyces cerevisiae
  5an3-assembly1_C  TM=6.060E-01  e=8.775E+00  Saccharomyces cerevisiae

Radius of gyration: 11.46 Å; Cα contacts (8 Å, |Δi|>4): 69; chains: 1; bounding box: 24×29×25 Å